Protein AF-A0A5D3BIP0-F1 (afdb_monomer_lite)

Foldseek 3Di:
DVVVVVVVVVVVVPDPQQQVCPPDDLVRQQVVVCVVVVHGDDPVRSCCVRRDPVPDPPPPVVVVPPD

Sequence (67 aa):
MQ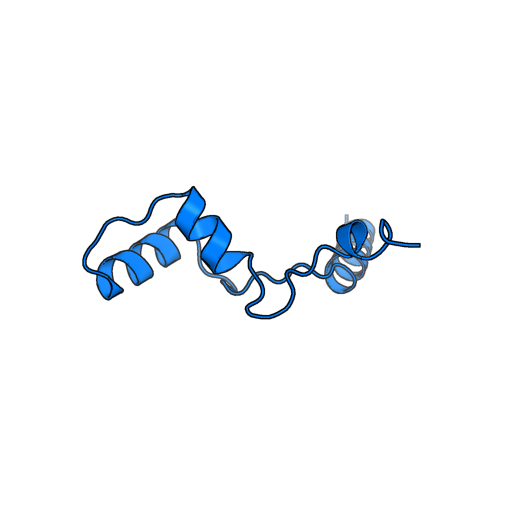KQSRTNKAARQKQPYNHSSGSKSFLQQQYELAERRGQSIDRVELFLKTHVRAGTFVSQAVEDAHV

InterPro domains:
  IPR004252 Probable transposase, Ptta/En/Spm, plant [PF03004] (2-65)

Organism: Cucumis melo var. makuwa (NCBI:txid1194695)

pLDDT: mean 71.75, std 14.33, range [46.03, 91.88]

Secondary structure (DSSP, 8-state):
-HHHHHHHHHHHHHS----TTTT--HHHHHHHHHHHHTS---HHHHHHHHHS-TT----HHHHTT--

Radius of gyration: 16.78 Å; chains: 1; bounding box: 44×25×43 Å

Structure (mmCIF, N/CA/C/O backbone):
data_AF-A0A5D3BIP0-F1
#
_entry.id   AF-A0A5D3BIP0-F1
#
loop_
_atom_site.group_PDB
_atom_site.id
_atom_site.type_symbol
_atom_site.label_atom_id
_atom_site.label_alt_id
_atom_site.label_comp_id
_atom_site.label_asym_id
_atom_site.label_entity_id
_atom_site.label_seq_id
_atom_site.pdbx_PDB_ins_code
_atom_site.Cartn_x
_atom_site.Cartn_y
_atom_site.Cartn_z
_atom_site.occupancy
_atom_site.B_iso_or_equiv
_atom_site.auth_seq_id
_atom_site.auth_comp_id
_atom_site.auth_asym_id
_atom_site.auth_atom_id
_atom_site.pdbx_PDB_model_num
ATOM 1 N N . MET A 1 1 ? 29.504 7.717 1.255 1.00 60.94 1 MET A N 1
ATOM 2 C CA . MET A 1 1 ? 28.042 7.637 1.495 1.00 60.94 1 MET A CA 1
ATOM 3 C C . MET A 1 1 ? 27.176 8.541 0.602 1.00 60.94 1 MET A C 1
ATOM 5 O O . MET A 1 1 ? 26.165 8.060 0.107 1.00 60.94 1 MET A O 1
ATOM 9 N N . GLN A 1 2 ? 27.529 9.809 0.326 1.00 70.19 2 GLN A N 1
ATOM 10 C CA . GLN A 1 2 ? 26.656 10.709 -0.466 1.00 70.19 2 GLN A CA 1
ATOM 11 C C . GLN A 1 2 ? 26.413 10.273 -1.929 1.00 70.19 2 GLN A C 1
ATOM 13 O O . GLN A 1 2 ? 25.321 10.473 -2.460 1.00 70.19 2 GLN A O 1
ATOM 18 N N . LYS A 1 3 ? 27.404 9.650 -2.585 1.00 72.31 3 LYS A N 1
ATOM 19 C CA . LYS A 1 3 ? 27.316 9.248 -4.003 1.00 72.31 3 LYS A CA 1
ATOM 20 C C . LYS A 1 3 ? 26.244 8.170 -4.242 1.00 72.31 3 LYS A C 1
ATOM 22 O O . LYS A 1 3 ? 25.443 8.310 -5.157 1.00 72.31 3 LYS A O 1
ATOM 27 N N . GLN A 1 4 ? 26.178 7.168 -3.358 1.00 71.75 4 GLN A N 1
ATOM 28 C CA . GLN A 1 4 ? 25.167 6.098 -3.378 1.00 71.75 4 GLN A CA 1
ATOM 29 C C . GLN A 1 4 ? 23.751 6.608 -3.080 1.00 71.75 4 GLN A C 1
ATOM 31 O O . GLN A 1 4 ? 22.783 6.151 -3.679 1.00 71.75 4 GLN A O 1
ATOM 36 N N . SER A 1 5 ? 23.617 7.582 -2.174 1.00 71.62 5 SER A N 1
ATOM 37 C CA . SER A 1 5 ? 22.322 8.214 -1.892 1.00 71.62 5 SER A CA 1
ATOM 38 C C . SER A 1 5 ? 21.779 8.954 -3.126 1.00 71.62 5 SER A C 1
ATOM 40 O O . SER A 1 5 ? 20.616 8.788 -3.497 1.00 71.62 5 SER A O 1
ATOM 42 N N . ARG A 1 6 ? 22.644 9.693 -3.842 1.00 75.25 6 ARG A N 1
ATOM 43 C CA . ARG A 1 6 ? 22.286 10.355 -5.109 1.00 75.25 6 ARG A CA 1
ATOM 44 C C . ARG A 1 6 ? 21.873 9.365 -6.203 1.00 75.25 6 ARG A C 1
ATOM 46 O O . ARG A 1 6 ? 20.867 9.607 -6.868 1.00 75.25 6 ARG A O 1
ATOM 53 N N . THR A 1 7 ? 22.594 8.256 -6.377 1.00 76.62 7 THR A N 1
ATOM 54 C CA . THR A 1 7 ? 22.245 7.244 -7.391 1.00 76.62 7 THR A CA 1
ATOM 55 C C . THR A 1 7 ? 20.948 6.508 -7.052 1.00 76.62 7 THR A C 1
ATOM 57 O O . THR A 1 7 ? 20.102 6.353 -7.931 1.00 76.62 7 THR A O 1
ATOM 60 N N . ASN A 1 8 ? 20.718 6.156 -5.782 1.00 80.00 8 ASN A N 1
ATOM 61 C CA . ASN A 1 8 ? 19.452 5.563 -5.336 1.00 80.00 8 ASN A CA 1
ATOM 62 C C . ASN A 1 8 ? 18.255 6.504 -5.543 1.00 80.00 8 ASN A C 1
ATOM 64 O O . ASN A 1 8 ? 17.173 6.047 -5.907 1.00 80.00 8 ASN A O 1
ATOM 68 N N . LYS A 1 9 ? 18.436 7.820 -5.364 1.00 77.62 9 LYS A N 1
ATOM 69 C CA . LYS A 1 9 ? 17.387 8.818 -5.625 1.00 77.62 9 LYS A CA 1
ATOM 70 C C . LYS A 1 9 ? 17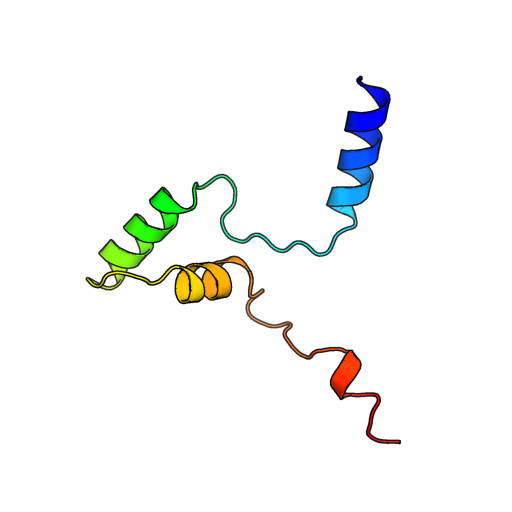.010 8.879 -7.108 1.00 77.62 9 LYS A C 1
ATOM 72 O O . LYS A 1 9 ? 15.824 8.858 -7.426 1.00 77.62 9 LYS A O 1
ATOM 77 N N . ALA A 1 10 ? 17.998 8.911 -8.005 1.00 78.88 10 ALA A N 1
ATOM 78 C CA . ALA A 1 10 ? 17.763 8.924 -9.451 1.00 78.88 10 ALA A CA 1
ATOM 79 C C . ALA A 1 10 ? 17.113 7.621 -9.949 1.00 78.88 10 ALA A C 1
ATOM 81 O O . ALA A 1 10 ? 16.241 7.665 -10.812 1.00 78.88 10 ALA A O 1
ATOM 82 N N . ALA A 1 11 ? 17.495 6.474 -9.378 1.00 76.50 11 ALA A N 1
ATOM 83 C CA . ALA A 1 11 ? 16.870 5.191 -9.681 1.00 76.50 11 ALA A CA 1
ATOM 84 C C . ALA A 1 11 ? 15.407 5.143 -9.207 1.00 76.50 11 ALA A C 1
ATOM 86 O O . ALA A 1 11 ? 14.531 4.807 -9.995 1.00 76.50 11 ALA A O 1
ATOM 87 N N . ARG A 1 12 ? 15.116 5.561 -7.963 1.00 69.19 12 ARG A N 1
ATOM 88 C CA . ARG A 1 12 ? 13.748 5.602 -7.406 1.00 69.19 12 ARG A CA 1
ATOM 89 C C . ARG A 1 12 ? 12.808 6.540 -8.160 1.00 69.19 12 ARG A C 1
ATOM 91 O O . ARG A 1 12 ? 11.642 6.208 -8.299 1.00 69.19 12 ARG A O 1
ATOM 98 N N . GLN A 1 13 ? 13.301 7.674 -8.661 1.00 71.38 13 GLN A N 1
ATOM 99 C CA . GLN A 1 13 ? 12.493 8.587 -9.482 1.00 71.38 13 GLN A CA 1
ATOM 100 C C . GLN A 1 13 ? 12.063 7.977 -10.822 1.00 71.38 13 GLN A C 1
ATOM 102 O O . GLN A 1 13 ? 11.026 8.349 -11.355 1.00 71.38 13 GLN A O 1
ATOM 107 N N . LYS A 1 14 ? 12.857 7.048 -11.363 1.00 70.44 14 LYS A N 1
ATOM 108 C CA . LYS A 1 14 ? 12.550 6.331 -12.608 1.00 70.44 14 LYS A CA 1
ATOM 109 C C . LYS A 1 14 ? 11.690 5.088 -12.384 1.00 70.44 14 LYS A C 1
ATOM 111 O O . LYS A 1 14 ? 11.200 4.516 -13.351 1.00 70.44 14 LYS A O 1
ATOM 116 N N . GLN A 1 15 ? 11.541 4.637 -11.138 1.00 68.94 15 GLN A N 1
ATOM 117 C CA . GLN A 1 15 ? 10.673 3.510 -10.828 1.00 68.94 15 GLN A CA 1
ATOM 118 C C . GLN A 1 15 ? 9.215 3.983 -10.849 1.00 68.94 15 GLN A C 1
ATOM 120 O O . GLN A 1 15 ? 8.901 4.973 -10.185 1.00 68.94 15 GLN A O 1
ATOM 125 N N . PRO A 1 16 ? 8.302 3.267 -11.529 1.00 65.00 16 PRO A N 1
ATOM 126 C CA . PRO A 1 16 ? 6.865 3.536 -11.497 1.00 65.00 16 PRO A CA 1
ATOM 127 C C . PRO A 1 16 ? 6.254 3.077 -10.161 1.00 65.00 16 PRO A C 1
ATOM 129 O O . PRO A 1 16 ? 5.248 2.371 -10.118 1.00 65.00 16 PRO A O 1
ATOM 132 N N . TYR A 1 17 ? 6.895 3.415 -9.042 1.00 60.94 17 TYR A N 1
ATOM 133 C CA . TYR A 1 17 ? 6.475 2.984 -7.720 1.00 60.94 17 TYR A CA 1
ATOM 134 C C . TYR A 1 17 ? 5.437 3.964 -7.180 1.00 60.94 17 TYR A C 1
ATOM 136 O O . TYR A 1 17 ? 5.745 4.955 -6.518 1.00 60.94 17 TYR A O 1
ATOM 144 N N . ASN A 1 18 ? 4.184 3.693 -7.528 1.00 56.09 18 ASN A N 1
ATOM 145 C CA . ASN A 1 18 ? 3.034 4.504 -7.156 1.00 56.09 18 ASN A CA 1
ATOM 146 C C . ASN A 1 18 ? 2.626 4.190 -5.713 1.00 56.09 18 ASN A C 1
ATOM 148 O O . ASN A 1 18 ? 1.691 3.429 -5.487 1.00 56.09 18 ASN A O 1
ATOM 152 N N . HIS A 1 19 ? 3.335 4.740 -4.728 1.00 58.44 19 HIS A N 1
ATOM 153 C CA . HIS A 1 19 ? 2.858 4.684 -3.349 1.00 58.44 19 HIS A CA 1
ATOM 154 C C . HIS A 1 19 ? 1.904 5.861 -3.114 1.00 58.44 19 HIS A C 1
ATOM 156 O O . HIS A 1 19 ? 2.333 7.003 -2.946 1.00 58.44 19 HIS A O 1
ATOM 162 N N . SER A 1 20 ? 0.595 5.598 -3.121 1.00 63.06 20 SER A N 1
ATOM 163 C CA . SER A 1 20 ? -0.437 6.625 -2.886 1.00 63.06 20 SER A CA 1
ATOM 164 C C . SER A 1 20 ? -0.552 7.036 -1.410 1.00 63.06 20 SER A C 1
ATOM 166 O O . SER A 1 20 ? -1.241 7.998 -1.077 1.00 63.06 20 SER A O 1
ATOM 168 N N . SER A 1 21 ? 0.150 6.332 -0.516 1.00 64.06 21 SER A N 1
ATOM 169 C CA . SER A 1 21 ? 0.172 6.602 0.929 1.00 64.06 21 SER A CA 1
ATOM 170 C C . SER A 1 21 ? 0.892 7.893 1.319 1.00 64.06 21 SER A C 1
ATOM 172 O O . SER A 1 21 ? 0.725 8.367 2.444 1.00 64.06 21 SER A O 1
ATOM 174 N N . GLY A 1 22 ? 1.748 8.432 0.443 1.00 74.56 22 GLY A N 1
ATOM 175 C CA . GLY A 1 22 ? 2.681 9.495 0.813 1.00 74.56 22 GLY A CA 1
ATOM 176 C C . GLY A 1 22 ? 3.593 9.071 1.973 1.00 74.56 22 GLY A C 1
ATOM 177 O O . GLY A 1 22 ? 4.144 7.973 1.971 1.00 74.56 22 GLY A O 1
ATOM 178 N N . SER A 1 23 ? 3.745 9.939 2.97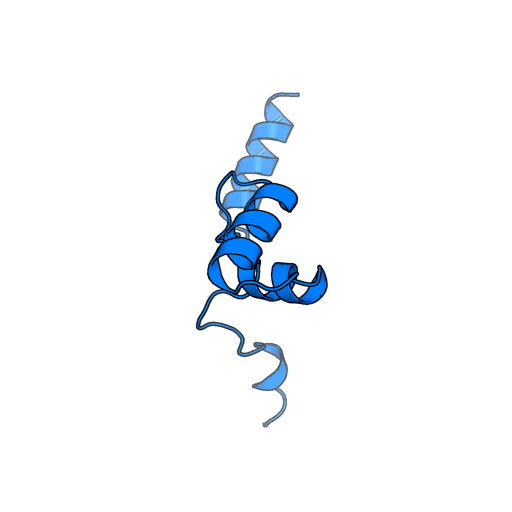6 1.00 74.81 23 SER A N 1
ATOM 17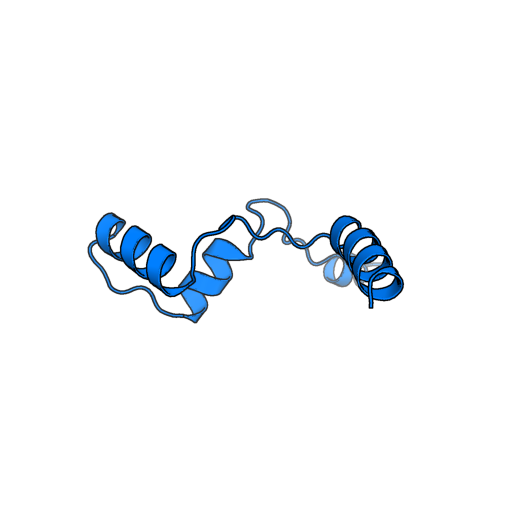9 C CA . SER A 1 23 ? 4.576 9.726 4.173 1.00 74.81 23 SER A CA 1
ATOM 180 C C . SER A 1 23 ? 3.868 9.005 5.330 1.00 74.81 23 SER A C 1
ATOM 182 O O . SER A 1 23 ? 4.437 8.899 6.416 1.00 74.81 23 SER A O 1
ATOM 184 N N . LYS A 1 24 ? 2.637 8.518 5.133 1.00 81.62 24 LYS A N 1
ATOM 185 C CA . LYS A 1 24 ? 1.893 7.817 6.186 1.00 81.62 24 LYS A CA 1
ATOM 186 C C . LYS A 1 24 ? 2.490 6.443 6.458 1.00 81.62 24 LYS A C 1
ATOM 188 O O . LYS A 1 24 ? 2.886 5.7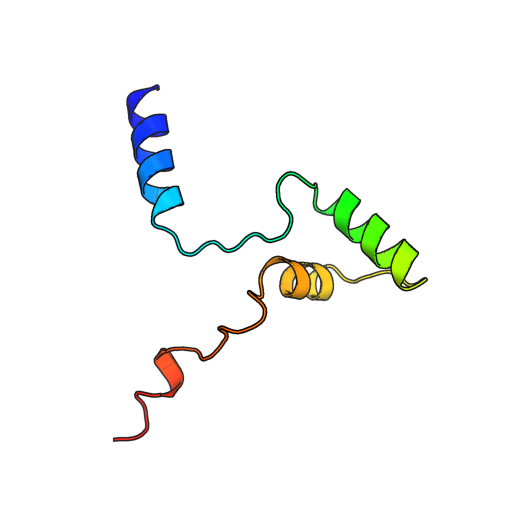30 5.536 1.00 81.62 24 LYS A O 1
ATOM 193 N N . SER A 1 25 ? 2.519 6.062 7.733 1.00 83.19 25 SER A N 1
ATOM 194 C CA . SER A 1 25 ? 2.889 4.702 8.116 1.00 83.19 25 SER A CA 1
ATOM 195 C C . SER A 1 25 ? 1.762 3.722 7.784 1.00 83.19 25 SER A C 1
ATOM 197 O O . SER A 1 25 ? 0.587 4.089 7.716 1.00 83.19 25 SER A O 1
ATOM 199 N N . PHE A 1 26 ? 2.121 2.449 7.627 1.00 81.75 26 PHE A N 1
ATOM 200 C CA . PHE A 1 26 ? 1.164 1.370 7.387 1.00 81.75 26 PHE A CA 1
ATOM 201 C C . PHE A 1 26 ? 0.055 1.334 8.454 1.00 81.75 26 PHE A C 1
ATOM 203 O O . PHE A 1 26 ? -1.126 1.288 8.123 1.00 81.75 26 PHE A O 1
ATOM 210 N N . LEU A 1 27 ? 0.431 1.444 9.734 1.00 85.94 27 LEU A N 1
ATOM 211 C CA . LEU A 1 27 ? -0.510 1.444 10.859 1.00 85.94 27 LEU A CA 1
ATOM 212 C C . LEU A 1 27 ? -1.439 2.661 10.843 1.00 85.94 27 LEU A C 1
ATOM 214 O O . LEU A 1 27 ? -2.634 2.526 11.095 1.00 85.94 27 LEU A O 1
ATOM 218 N N . GLN A 1 28 ? -0.909 3.838 10.505 1.00 88.06 28 GLN A N 1
ATOM 219 C CA . GLN A 1 28 ? -1.710 5.056 10.408 1.00 88.06 28 GLN A CA 1
ATOM 220 C C . GLN A 1 28 ? -2.771 4.932 9.313 1.00 88.06 28 GLN A C 1
ATOM 222 O O . GLN A 1 28 ? -3.924 5.304 9.512 1.00 88.06 28 GLN A O 1
ATOM 227 N N . GLN A 1 29 ? -2.403 4.365 8.167 1.00 85.31 29 GLN A N 1
ATOM 228 C CA . GLN A 1 29 ? -3.333 4.196 7.062 1.00 85.31 29 GLN A CA 1
ATOM 229 C C . GLN A 1 29 ? -4.370 3.100 7.325 1.00 85.31 29 GLN A C 1
ATOM 231 O O . GLN A 1 29 ? -5.528 3.257 6.938 1.00 85.31 29 GLN A O 1
ATOM 236 N N . GLN A 1 30 ? -3.982 2.026 8.019 1.00 87.62 30 GLN A N 1
ATOM 237 C CA . GLN A 1 30 ? -4.914 1.000 8.481 1.00 87.62 30 GLN A CA 1
ATOM 238 C C . GLN A 1 30 ? -5.974 1.602 9.403 1.00 87.62 30 GLN A C 1
ATOM 240 O O . GLN A 1 30 ? -7.158 1.363 9.193 1.00 87.62 30 GLN A O 1
ATOM 245 N N . TYR A 1 31 ? -5.553 2.418 10.374 1.00 89.81 31 TYR A N 1
ATOM 246 C CA . TYR A 1 31 ? -6.459 3.089 11.301 1.00 89.81 31 TYR A CA 1
ATOM 247 C C . TYR A 1 31 ? -7.416 4.037 10.572 1.00 89.81 31 TYR A C 1
ATOM 249 O O . TYR A 1 31 ? -8.625 3.893 10.690 1.00 89.81 31 TYR A O 1
ATOM 257 N N . GLU A 1 32 ? -6.906 4.940 9.730 1.00 89.50 32 GLU A N 1
ATOM 258 C CA . GLU A 1 32 ? -7.752 5.880 8.981 1.00 89.50 32 GLU A CA 1
ATOM 259 C C . GLU A 1 32 ? -8.795 5.183 8.098 1.00 89.50 32 GLU A C 1
ATOM 261 O O . GLU A 1 32 ? -9.923 5.657 7.949 1.00 89.50 32 GLU A O 1
ATOM 266 N N . LEU A 1 33 ? -8.415 4.074 7.464 1.00 87.94 33 LEU A N 1
ATOM 267 C CA . LEU A 1 33 ? -9.330 3.327 6.616 1.00 87.94 33 LEU A CA 1
ATOM 268 C C . LEU A 1 33 ? -10.319 2.490 7.440 1.00 87.94 33 LEU A C 1
ATOM 270 O O . LEU A 1 33 ? -11.466 2.347 7.011 1.00 87.94 33 LEU A O 1
ATOM 274 N N . ALA A 1 34 ? -9.899 1.981 8.600 1.00 90.12 34 ALA A N 1
ATOM 275 C CA . ALA A 1 34 ? -10.767 1.268 9.524 1.00 90.12 34 ALA A CA 1
ATOM 276 C C . ALA A 1 34 ? -11.822 2.197 10.131 1.00 90.12 34 ALA A C 1
ATOM 278 O O . ALA A 1 34 ? -12.998 1.852 10.109 1.00 90.12 34 ALA A O 1
ATOM 279 N N . GLU A 1 35 ? -11.441 3.408 10.542 1.00 91.88 35 GLU A N 1
ATOM 280 C CA . GLU A 1 35 ? -12.369 4.444 11.016 1.00 91.88 35 GLU A CA 1
ATOM 281 C C . GLU A 1 35 ? -13.393 4.815 9.935 1.00 91.88 35 GLU A C 1
ATOM 283 O O . GLU A 1 35 ? -14.589 4.907 10.198 1.00 91.88 35 GLU A O 1
ATOM 288 N N . ARG A 1 36 ? -12.952 4.968 8.678 1.00 88.88 36 ARG A N 1
ATOM 289 C CA . ARG A 1 36 ? -13.853 5.292 7.556 1.00 88.88 36 ARG A CA 1
ATOM 290 C C . ARG A 1 36 ? -14.830 4.173 7.202 1.00 88.88 36 ARG A C 1
ATOM 292 O O . ARG A 1 36 ? -15.898 4.466 6.675 1.00 88.88 36 ARG A O 1
ATOM 299 N N . ARG A 1 37 ? -14.446 2.908 7.392 1.00 88.38 37 ARG A N 1
ATOM 300 C CA . ARG A 1 37 ? -15.292 1.743 7.073 1.00 88.38 37 ARG A CA 1
ATOM 301 C C . ARG A 1 37 ? -16.023 1.162 8.282 1.00 88.38 37 ARG A C 1
ATOM 303 O O . ARG A 1 37 ? -16.914 0.344 8.087 1.00 88.38 37 ARG A O 1
ATOM 310 N N . GLY A 1 38 ? -15.645 1.549 9.498 1.00 91.12 38 GLY A N 1
ATOM 311 C CA . GLY A 1 38 ? -16.102 0.927 10.742 1.00 91.12 38 GLY A CA 1
ATOM 312 C C . GLY A 1 38 ? -15.668 -0.536 10.898 1.00 91.12 38 GLY A C 1
ATOM 313 O O . GLY A 1 38 ? -16.307 -1.283 11.631 1.00 91.12 38 GLY A O 1
ATOM 314 N N . GLN A 1 39 ? -14.637 -0.979 10.170 1.00 89.38 39 GLN A N 1
ATOM 315 C CA . GLN A 1 39 ? -14.208 -2.382 10.112 1.00 89.38 39 GLN A CA 1
ATOM 316 C C . GLN A 1 39 ? -12.687 -2.484 10.091 1.00 89.38 39 GLN A C 1
ATOM 318 O O . GLN A 1 39 ? -12.011 -1.637 9.507 1.00 89.38 39 GLN A O 1
ATOM 323 N N . SER A 1 40 ? -12.141 -3.540 10.695 1.00 85.94 40 SER A N 1
ATOM 324 C CA . SER A 1 40 ? -10.717 -3.832 10.568 1.00 85.94 40 SER A CA 1
ATOM 325 C C . SER A 1 40 ? -10.379 -4.154 9.113 1.00 85.94 40 SER A C 1
ATOM 327 O O . SER A 1 40 ? -11.114 -4.852 8.420 1.00 85.94 40 SER A O 1
ATOM 329 N N . ILE A 1 41 ? -9.254 -3.620 8.647 1.00 85.00 41 ILE A N 1
ATOM 330 C CA . ILE A 1 41 ? -8.758 -3.860 7.293 1.00 85.00 41 ILE A CA 1
ATOM 331 C C . ILE A 1 41 ? -7.572 -4.797 7.382 1.00 85.00 41 ILE A C 1
ATOM 333 O O . ILE A 1 41 ? -6.642 -4.559 8.163 1.00 85.00 41 ILE A O 1
ATOM 337 N N . ASP A 1 42 ? -7.629 -5.860 6.586 1.00 89.50 42 ASP A N 1
ATOM 338 C CA . ASP A 1 42 ? -6.557 -6.837 6.491 1.00 89.50 42 ASP A CA 1
ATOM 339 C C . ASP A 1 42 ? -5.317 -6.243 5.803 1.00 89.50 42 ASP A C 1
ATOM 341 O O . ASP A 1 42 ? -5.386 -5.301 5.008 1.00 89.50 42 ASP A O 1
ATOM 345 N N . ARG A 1 43 ? -4.148 -6.814 6.099 1.00 83.31 43 ARG A N 1
ATOM 346 C CA . ARG A 1 43 ? -2.875 -6.368 5.530 1.00 83.31 43 ARG A CA 1
ATOM 347 C C . ARG A 1 43 ? -2.837 -6.494 4.008 1.00 83.31 43 ARG A C 1
ATOM 349 O O . ARG A 1 43 ? -2.253 -5.625 3.361 1.00 83.31 43 ARG A O 1
ATOM 356 N N . VAL A 1 44 ? -3.456 -7.529 3.436 1.00 83.75 44 VAL A N 1
ATOM 357 C CA . VAL A 1 44 ? -3.514 -7.726 1.979 1.00 83.75 44 VAL A CA 1
ATOM 358 C C . VAL A 1 44 ? -4.417 -6.674 1.338 1.00 83.75 44 VAL A C 1
ATOM 360 O O . VAL A 1 44 ? -4.046 -6.069 0.333 1.00 83.75 44 VAL A O 1
ATOM 363 N N . GLU A 1 45 ? -5.563 -6.381 1.956 1.00 84.81 45 GLU A N 1
ATOM 364 C CA . GLU A 1 45 ? -6.473 -5.335 1.481 1.00 84.81 45 GLU A CA 1
ATOM 365 C C . GLU A 1 45 ? -5.811 -3.947 1.539 1.00 84.81 45 GLU A C 1
ATOM 367 O O . GLU A 1 45 ? -5.900 -3.167 0.586 1.00 84.81 45 GLU A O 1
ATOM 372 N N . LEU A 1 46 ? -5.080 -3.652 2.619 1.00 84.81 46 LEU A N 1
ATOM 373 C CA . LEU A 1 46 ? -4.329 -2.406 2.759 1.00 84.81 46 LEU A CA 1
ATOM 374 C C . LEU A 1 46 ? -3.211 -2.276 1.710 1.00 84.81 46 LEU A C 1
ATOM 376 O O . LEU A 1 46 ? -3.017 -1.195 1.146 1.00 84.81 46 LEU A O 1
ATOM 380 N N . PHE A 1 47 ? -2.505 -3.369 1.412 1.00 80.62 47 PHE A N 1
ATOM 381 C CA . PHE A 1 47 ? -1.475 -3.404 0.375 1.00 80.62 47 PHE A CA 1
ATOM 382 C C . PHE A 1 47 ? -2.075 -3.104 -1.000 1.00 80.62 47 PHE A C 1
ATOM 384 O O . PHE A 1 47 ? -1.616 -2.191 -1.678 1.00 80.62 47 PHE A O 1
ATOM 391 N N . LEU A 1 48 ? -3.158 -3.785 -1.383 1.00 79.81 48 LEU A N 1
ATOM 392 C CA . LEU A 1 48 ? -3.834 -3.537 -2.659 1.00 79.81 48 LEU A CA 1
ATOM 393 C C . LEU A 1 48 ? -4.289 -2.081 -2.781 1.00 79.81 48 LEU A C 1
ATOM 395 O O . LEU A 1 48 ? -4.069 -1.440 -3.802 1.00 79.81 48 LEU A O 1
ATOM 399 N N . LYS A 1 49 ? -4.862 -1.516 -1.721 1.00 76.75 49 LYS A N 1
ATOM 400 C CA . LYS A 1 49 ? -5.404 -0.154 -1.746 1.00 76.75 49 LYS A CA 1
ATOM 401 C C . LYS A 1 49 ? -4.335 0.938 -1.847 1.00 76.75 49 LYS A C 1
ATOM 403 O O . LYS A 1 49 ? -4.613 2.016 -2.367 1.00 76.75 49 LYS A O 1
ATOM 408 N N . THR A 1 50 ? -3.129 0.672 -1.347 1.00 73.88 50 THR A N 1
ATOM 409 C CA . THR A 1 50 ? -2.003 1.621 -1.363 1.00 73.88 50 THR A CA 1
ATOM 410 C C . THR A 1 50 ? -1.066 1.425 -2.558 1.00 73.88 50 THR A C 1
ATOM 412 O O . THR A 1 50 ? -0.452 2.399 -2.998 1.00 73.88 50 THR A O 1
ATOM 415 N N . HIS A 1 51 ? -0.995 0.207 -3.113 1.00 70.00 51 HIS A N 1
ATOM 416 C CA . HIS A 1 51 ? -0.152 -0.129 -4.265 1.00 70.00 51 HIS A CA 1
ATOM 417 C C . HIS A 1 51 ? -0.850 -0.156 -5.617 1.00 70.00 51 HIS A C 1
ATOM 419 O O . HIS A 1 51 ? -0.187 0.039 -6.639 1.00 70.00 51 HIS A O 1
ATOM 425 N N . VAL A 1 52 ? -2.160 -0.388 -5.668 1.00 62.53 52 VAL A N 1
ATOM 426 C CA . VAL A 1 52 ? -2.890 -0.338 -6.932 1.00 62.53 52 VAL A CA 1
ATOM 427 C C . VAL A 1 52 ? -3.092 1.129 -7.296 1.00 62.53 52 VAL A C 1
ATOM 429 O O . VAL A 1 52 ? -3.943 1.829 -6.746 1.00 62.53 52 VAL A O 1
ATOM 432 N N . ARG A 1 53 ? -2.293 1.603 -8.258 1.00 62.12 53 ARG A N 1
ATOM 433 C CA . ARG A 1 53 ? -2.594 2.798 -9.052 1.00 62.12 53 ARG A CA 1
ATOM 434 C C . ARG A 1 53 ? -3.983 2.582 -9.647 1.00 62.12 53 ARG A C 1
ATOM 436 O O . ARG A 1 53 ? -4.128 1.765 -10.555 1.00 62.12 53 ARG A O 1
ATOM 443 N N . ALA A 1 54 ? -4.995 3.260 -9.107 1.00 49.81 54 ALA A N 1
ATOM 444 C CA . ALA A 1 54 ? -6.348 3.249 -9.650 1.0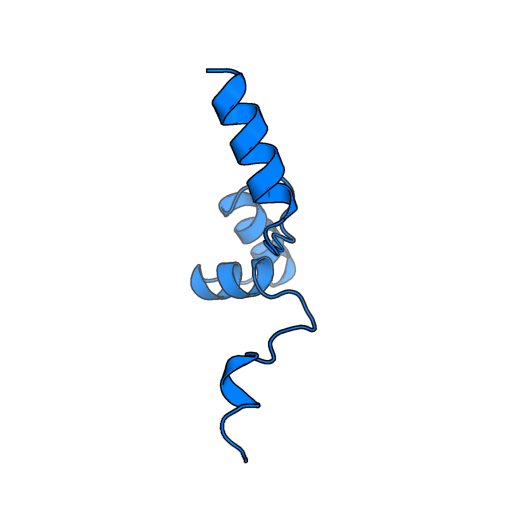0 49.81 54 ALA A CA 1
ATOM 445 C C . ALA A 1 54 ? -6.280 3.622 -11.145 1.00 49.81 54 ALA A C 1
ATOM 447 O O . ALA A 1 54 ? -6.098 4.788 -11.480 1.00 49.81 54 ALA A O 1
ATOM 448 N N . GLY A 1 55 ? -6.322 2.619 -12.030 1.00 51.59 55 GLY A N 1
ATOM 449 C CA . GLY A 1 55 ? -6.335 2.804 -13.485 1.00 51.59 55 GLY A CA 1
ATOM 450 C C . GLY A 1 55 ? -5.170 2.233 -14.310 1.00 51.59 55 GLY A C 1
ATOM 451 O O . GLY A 1 55 ? -5.112 2.529 -15.497 1.00 51.59 55 GLY A O 1
ATOM 452 N N . THR A 1 56 ? -4.228 1.440 -13.779 1.00 52.94 56 THR A N 1
ATOM 453 C CA . THR A 1 56 ? -3.203 0.795 -14.648 1.00 52.94 56 THR A CA 1
ATOM 454 C C . THR A 1 56 ? -2.782 -0.587 -14.152 1.00 52.94 56 THR A C 1
ATOM 456 O O . THR A 1 56 ? -1.620 -0.819 -13.838 1.00 52.94 56 THR A O 1
ATOM 459 N N . PHE A 1 57 ? -3.736 -1.510 -14.057 1.00 49.25 57 PHE A N 1
ATOM 460 C CA . PHE A 1 57 ? -3.457 -2.940 -13.888 1.00 49.25 57 PHE A CA 1
ATOM 461 C C . PHE A 1 57 ? -3.981 -3.708 -15.110 1.00 49.25 57 PHE A C 1
ATOM 463 O O . PHE A 1 57 ? -4.772 -4.634 -14.997 1.00 49.25 57 PHE A O 1
ATOM 470 N N . VAL A 1 58 ? -3.548 -3.296 -16.303 1.00 46.34 58 VAL A N 1
ATOM 471 C CA . VAL A 1 58 ? -3.347 -4.271 -17.377 1.00 46.34 58 VAL A CA 1
ATOM 472 C C . VAL A 1 58 ? -1.899 -4.703 -17.225 1.00 46.34 58 VAL A C 1
ATOM 474 O O . VAL A 1 58 ? -0.976 -3.907 -17.394 1.00 46.34 58 VAL A O 1
ATOM 477 N N . SER A 1 59 ? -1.699 -5.944 -16.798 1.00 49.47 59 SER A N 1
ATOM 478 C CA . SER A 1 59 ? -0.397 -6.589 -16.878 1.00 49.47 59 SER A CA 1
ATOM 479 C C . SER A 1 59 ? 0.009 -6.592 -18.351 1.00 49.47 59 SER A C 1
ATOM 481 O O . SER A 1 59 ? -0.580 -7.330 -19.132 1.00 49.47 59 SER A O 1
ATOM 483 N N . GLN A 1 60 ? 1.009 -5.794 -18.735 1.00 47.94 60 GLN A N 1
ATOM 484 C CA . GLN A 1 60 ? 1.563 -5.749 -20.102 1.00 47.94 60 GLN A CA 1
ATOM 485 C C . GLN A 1 60 ? 1.919 -7.155 -20.643 1.00 47.94 60 GLN A C 1
ATOM 487 O O . GLN A 1 60 ? 1.972 -7.365 -21.845 1.00 47.94 60 GLN A O 1
ATOM 492 N N . ALA A 1 61 ? 2.125 -8.133 -19.753 1.00 50.31 61 ALA A N 1
ATOM 493 C CA . ALA A 1 61 ? 2.408 -9.527 -20.083 1.00 50.31 61 ALA A CA 1
ATOM 494 C C . ALA A 1 61 ? 1.187 -10.372 -20.519 1.00 50.31 61 ALA A C 1
ATOM 496 O O . ALA A 1 61 ? 1.381 -11.516 -20.910 1.00 50.31 61 ALA A O 1
ATOM 497 N N . VAL A 1 62 ? -0.052 -9.868 -20.428 1.00 48.81 62 VAL A N 1
ATOM 498 C CA . VAL A 1 62 ? -1.264 -10.611 -20.847 1.00 48.81 62 VAL A CA 1
ATOM 499 C C . VAL A 1 62 ? -1.763 -10.187 -22.237 1.00 48.81 62 VAL A C 1
ATOM 501 O O . VAL A 1 62 ? -2.441 -10.968 -22.893 1.00 48.81 62 VAL A O 1
ATOM 504 N N . GLU A 1 63 ? -1.389 -9.003 -22.735 1.00 46.03 63 GLU A N 1
ATOM 505 C CA . GLU A 1 63 ? -1.726 -8.585 -24.111 1.00 46.03 63 GLU A CA 1
ATOM 506 C C . GLU A 1 63 ? -0.857 -9.261 -25.187 1.00 46.03 63 GLU A C 1
ATOM 508 O O . GLU A 1 63 ? -1.303 -9.393 -26.321 1.00 46.03 63 GLU A O 1
ATOM 513 N N . ASP A 1 64 ? 0.339 -9.751 -24.846 1.00 48.06 64 ASP A N 1
ATOM 514 C CA . ASP A 1 64 ? 1.304 -10.301 -25.820 1.00 48.06 64 ASP A CA 1
ATOM 515 C C . ASP A 1 64 ? 1.178 -11.826 -26.039 1.00 48.06 64 ASP A C 1
ATOM 517 O O . ASP A 1 64 ? 2.069 -12.470 -26.581 1.00 48.06 64 ASP A O 1
ATOM 521 N N . ALA A 1 65 ? 0.071 -12.430 -25.592 1.00 52.88 65 ALA A N 1
ATOM 522 C CA . ALA A 1 65 ? -0.226 -13.855 -25.786 1.00 52.88 65 ALA A CA 1
ATOM 523 C C . ALA A 1 65 ? -1.327 -14.114 -26.837 1.00 52.88 65 ALA A C 1
ATOM 525 O O . ALA A 1 65 ? -1.801 -15.242 -26.966 1.00 52.88 65 ALA A O 1
ATOM 526 N N . HIS A 1 66 ? -1.741 -13.082 -27.581 1.00 53.38 66 HIS A N 1
ATOM 527 C CA . HIS A 1 66 ? -2.771 -13.171 -28.622 1.00 53.38 66 HIS A CA 1
ATOM 528 C C . HIS A 1 66 ? -2.294 -12.671 -29.996 1.00 53.38 66 HIS A C 1
ATOM 530 O O . HIS A 1 66 ? -2.987 -11.889 -30.651 1.00 53.38 66 HIS A O 1
ATOM 536 N N . VAL A 1 67 ? -1.146 -13.174 -30.462 1.00 48.84 67 VAL A N 1
ATOM 537 C CA . VAL A 1 67 ? -0.800 -13.194 -31.896 1.00 48.84 67 VAL A CA 1
ATOM 538 C C . VAL A 1 67 ? -0.381 -14.597 -32.303 1.00 48.84 67 VAL A C 1
ATOM 540 O O . VAL A 1 67 ? 0.490 -15.169 -31.613 1.00 48.84 67 VAL A O 1
#